Protein AF-A0A3S1HSN8-F1 (afdb_mo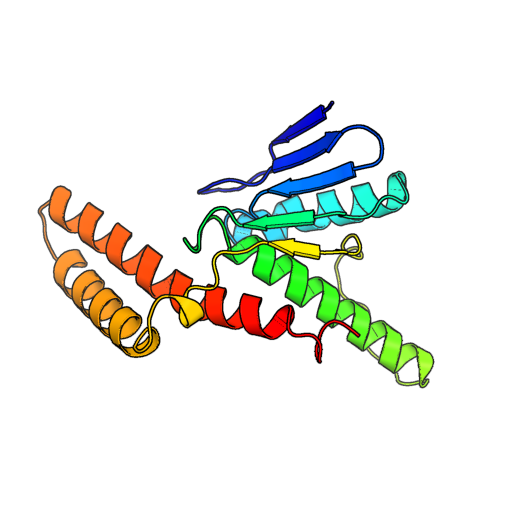nomer_lite)

Radius of gyration: 17.8 Å; chains: 1; bounding box: 43×32×60 Å

pLDDT: mean 89.64, std 10.06, range [43.25, 98.44]

Secondary structure (DSSP, 8-state):
-EEEEPP-SSS--EEEEETTEEEEE----HHHIIIIIHHHHHHHHHHH---BSEEE-----HHHHHHHHHHHHHHHHHHHHHHHHHTT---PPPSSPPPPPB--EE---HHHH-TTHHHHHHHHHHHHHHHTT-S-HHHHHHHHHHHHHHHHHHHHHHHHHHTSHHHH-

Sequence (169 aa):
MKITLLPSDKGDCLLIEAGAVTILADGGMPGSYASEVRGYLGKWAEDTGKQLDLVYVSHVDQDHIAGVLQLLEDTVQWRVFDHKHANGQSSGKPPFRRPPKVKRIWHNAFKLMVDESEAIGTVLAARANTLSSSANPSLLRLADAFRSIANSIPEAIKVSRRIAADQLN

Foldseek 3Di:
DDKDWADQVDDGWIWDDDPLAIETFFFHALVSLVPTVQQVQLVVCVVPVHAHAEYEQPALFNRGQVRVLVLLVLQVLQVVVVVCVVVVHDDDDPPGGRGGHYNYYHYDLVVVVDVPLLVLLVVLQVLLVVLCPDPDVVSPVSSVVSPRSSVRSVSSVSVVVCPPPVNND

Structure (mmCIF, N/CA/C/O backbone):
data_AF-A0A3S1HSN8-F1
#
_entry.id   AF-A0A3S1HSN8-F1
#
loop_
_atom_site.group_PDB
_atom_site.id
_atom_site.type_symbol
_atom_site.label_atom_id
_atom_site.label_alt_id
_atom_site.label_comp_id
_atom_site.label_asym_id
_atom_site.label_entity_id
_atom_site.label_seq_id
_atom_site.pdbx_PDB_ins_code
_atom_site.Cartn_x
_atom_site.Cartn_y
_atom_site.Cartn_z
_atom_site.occupancy
_atom_site.B_iso_or_equiv
_atom_site.auth_seq_id
_atom_site.auth_comp_id
_atom_site.auth_asym_id
_atom_site.auth_atom_id
_atom_site.pdbx_PDB_model_num
ATOM 1 N N . MET A 1 1 ? -22.124 -1.297 -2.486 1.00 93.25 1 MET A N 1
ATOM 2 C CA . MET A 1 1 ? -20.682 -1.416 -2.784 1.00 93.25 1 MET A CA 1
ATOM 3 C C . MET A 1 1 ? -20.172 -0.033 -3.141 1.00 93.25 1 MET A C 1
ATOM 5 O O . MET A 1 1 ? -20.877 0.669 -3.854 1.00 93.25 1 MET A O 1
ATOM 9 N N . LYS A 1 2 ? -19.012 0.367 -2.622 1.00 97.19 2 LYS A N 1
ATOM 10 C CA . LYS A 1 2 ? -18.367 1.655 -2.899 1.00 97.19 2 LYS A CA 1
ATOM 11 C C . LYS A 1 2 ? -16.913 1.400 -3.289 1.00 97.19 2 LYS A C 1
ATOM 13 O O . LYS A 1 2 ? -16.250 0.599 -2.641 1.00 97.19 2 LYS A O 1
ATOM 18 N N . ILE A 1 3 ? -16.440 2.076 -4.330 1.00 98.00 3 ILE A N 1
ATOM 19 C CA . ILE A 1 3 ? -15.037 2.062 -4.752 1.00 98.00 3 ILE A CA 1
ATOM 20 C C . ILE A 1 3 ? -14.536 3.498 -4.666 1.00 98.00 3 ILE A C 1
ATOM 22 O O . ILE A 1 3 ? -15.162 4.403 -5.216 1.00 98.00 3 ILE A O 1
ATOM 26 N N . THR A 1 4 ? -13.435 3.704 -3.955 1.00 98.25 4 THR A N 1
ATOM 27 C CA . THR A 1 4 ? -12.753 4.993 -3.860 1.00 98.25 4 THR A CA 1
ATOM 28 C C . THR A 1 4 ? -11.417 4.874 -4.574 1.00 98.25 4 THR A C 1
ATOM 30 O O . THR A 1 4 ? -10.590 4.050 -4.186 1.00 98.25 4 THR A O 1
ATOM 33 N N . LEU A 1 5 ? -11.218 5.686 -5.611 1.00 98.25 5 LEU A N 1
ATOM 34 C CA . LEU A 1 5 ? -9.939 5.800 -6.304 1.00 98.25 5 LEU A CA 1
ATOM 35 C C . LEU A 1 5 ? -9.040 6.720 -5.478 1.00 98.25 5 LEU A C 1
ATOM 37 O O . LEU A 1 5 ? -9.414 7.863 -5.207 1.00 98.25 5 LEU A O 1
ATOM 41 N N . LEU A 1 6 ? -7.892 6.211 -5.047 1.00 98.25 6 LEU A N 1
ATOM 42 C CA . LEU A 1 6 ? -6.917 6.953 -4.258 1.00 98.25 6 LEU A CA 1
ATOM 43 C C . LEU A 1 6 ? -5.759 7.408 -5.160 1.00 98.25 6 LEU A C 1
ATOM 45 O O . LEU A 1 6 ? -5.462 6.734 -6.147 1.00 98.25 6 LEU A O 1
ATOM 49 N N . PRO A 1 7 ? -5.093 8.536 -4.856 1.00 97.44 7 PRO A N 1
ATOM 50 C CA . PRO A 1 7 ? -3.974 9.012 -5.666 1.00 97.44 7 PRO A CA 1
ATOM 51 C C . PRO A 1 7 ? -2.829 7.989 -5.736 1.00 97.44 7 PRO A C 1
ATOM 53 O O . PRO A 1 7 ? -2.217 7.662 -4.718 1.00 97.44 7 PRO A O 1
ATOM 56 N N . SER A 1 8 ? -2.512 7.517 -6.943 1.00 96.00 8 SER A N 1
ATOM 57 C CA . SER A 1 8 ? -1.450 6.530 -7.185 1.00 96.00 8 SER A CA 1
ATOM 58 C C . SER A 1 8 ? -0.195 7.112 -7.849 1.00 96.00 8 SER A C 1
ATOM 60 O O . SER A 1 8 ? 0.867 6.506 -7.738 1.00 96.00 8 SER A O 1
ATOM 62 N N . ASP A 1 9 ? -0.288 8.299 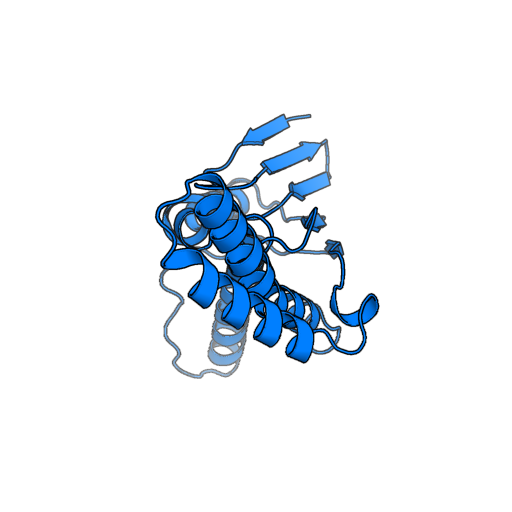-8.470 1.00 95.81 9 ASP A N 1
ATOM 63 C CA . ASP A 1 9 ? 0.703 8.878 -9.408 1.00 95.81 9 ASP A CA 1
ATOM 64 C C . ASP A 1 9 ? 0.904 8.001 -10.662 1.00 95.81 9 ASP A C 1
ATOM 66 O O . ASP A 1 9 ? 0.531 8.397 -11.767 1.00 95.81 9 ASP A O 1
ATOM 70 N N . LYS A 1 10 ? 1.386 6.771 -10.476 1.00 92.81 10 LYS A N 1
ATOM 71 C CA . LYS A 1 10 ? 1.410 5.692 -11.472 1.00 92.81 10 LYS A CA 1
ATOM 72 C C . LYS A 1 10 ? 0.755 4.440 -10.890 1.00 92.81 10 LYS A C 1
ATOM 74 O O . LYS A 1 10 ? 0.636 4.329 -9.671 1.00 92.81 10 LYS A O 1
ATOM 79 N N . GLY A 1 11 ? 0.362 3.510 -11.756 1.00 93.25 11 GLY A N 1
ATOM 80 C CA . GLY A 1 11 ? -0.343 2.295 -11.356 1.00 93.25 11 GLY A CA 1
ATOM 81 C C . GLY A 1 11 ? -1.670 2.594 -10.659 1.00 93.25 11 GLY A C 1
ATOM 82 O O . GLY A 1 11 ? -2.291 3.638 -10.893 1.00 93.25 11 GLY A O 1
ATOM 83 N N . ASP A 1 12 ? -2.088 1.697 -9.769 1.00 96.44 12 ASP A N 1
ATOM 84 C CA . ASP A 1 12 ? -3.417 1.722 -9.158 1.00 96.44 12 ASP A CA 1
ATOM 85 C C . ASP A 1 12 ? -3.369 1.797 -7.625 1.00 96.44 12 ASP A C 1
ATOM 87 O O . ASP A 1 12 ? -2.451 1.305 -6.967 1.00 96.44 12 ASP A O 1
ATOM 91 N N . CYS A 1 13 ? -4.395 2.417 -7.038 1.00 98.19 13 CYS A N 1
ATOM 92 C CA . CYS A 1 13 ? -4.671 2.345 -5.606 1.00 98.19 13 CYS A CA 1
ATOM 93 C C . CYS A 1 13 ? -6.173 2.535 -5.361 1.00 98.19 13 CYS A C 1
ATOM 95 O O . CYS A 1 13 ? -6.719 3.626 -5.542 1.00 98.19 13 CYS A O 1
ATOM 97 N N . LEU A 1 14 ? -6.864 1.464 -4.972 1.00 98.31 14 LEU A N 1
ATOM 98 C CA . LEU A 1 14 ? -8.322 1.443 -4.848 1.00 98.31 14 LEU A CA 1
ATOM 99 C C . LEU A 1 14 ? -8.743 0.948 -3.467 1.00 98.31 14 LEU A C 1
ATOM 101 O O . LEU A 1 14 ? -8.378 -0.151 -3.054 1.00 98.31 14 LEU A O 1
ATOM 105 N N . LEU A 1 15 ? -9.593 1.712 -2.783 1.00 98.44 15 LEU A N 1
ATOM 106 C CA . LEU A 1 15 ? -10.278 1.250 -1.577 1.00 98.44 15 LEU A CA 1
ATOM 107 C C . LEU A 1 15 ? -11.693 0.789 -1.931 1.00 98.44 15 LEU A C 1
ATOM 109 O O . LEU A 1 15 ? -12.536 1.585 -2.352 1.00 98.44 15 LEU A O 1
ATOM 113 N N . ILE A 1 16 ? -11.964 -0.496 -1.736 1.00 98.31 16 ILE A N 1
ATOM 114 C CA . ILE A 1 16 ? -13.237 -1.143 -2.048 1.00 98.31 16 ILE A CA 1
ATOM 115 C C . ILE A 1 16 ? -13.947 -1.493 -0.742 1.00 98.31 16 ILE A C 1
ATOM 117 O O . ILE A 1 16 ? -13.440 -2.265 0.067 1.00 98.31 16 ILE A O 1
ATOM 121 N N . GLU A 1 17 ? -15.154 -0.966 -0.560 1.00 97.50 17 GLU A N 1
ATOM 122 C CA . GLU A 1 17 ? -16.026 -1.251 0.579 1.00 97.50 17 GLU A CA 1
ATOM 123 C C . GLU A 1 17 ? -17.285 -1.996 0.096 1.00 97.50 17 GLU A C 1
ATOM 125 O O . GLU A 1 17 ? -18.139 -1.451 -0.620 1.00 97.50 17 GLU A O 1
ATOM 130 N N . ALA A 1 18 ? -17.429 -3.258 0.500 1.00 94.56 18 ALA A N 1
ATOM 131 C CA . ALA A 1 18 ? -18.543 -4.128 0.130 1.00 94.56 18 ALA A CA 1
ATOM 132 C C . ALA A 1 18 ? -19.143 -4.799 1.377 1.00 94.56 18 ALA A C 1
ATOM 134 O O . ALA A 1 18 ? -18.721 -5.870 1.810 1.00 94.56 18 ALA A O 1
ATOM 135 N N . GLY A 1 19 ? -20.154 -4.154 1.969 1.00 90.69 19 GLY A N 1
ATOM 136 C CA . GLY A 1 19 ? -20.770 -4.628 3.209 1.00 90.69 19 GLY A CA 1
ATOM 137 C C . GLY A 1 19 ? -19.775 -4.572 4.370 1.00 90.69 19 GLY A C 1
ATOM 138 O O . GLY A 1 19 ? -19.253 -3.502 4.679 1.00 90.69 19 GLY A O 1
ATOM 139 N N . ALA A 1 20 ? -19.516 -5.723 4.991 1.00 89.88 20 ALA A N 1
ATOM 140 C CA . ALA A 1 20 ? -18.544 -5.859 6.076 1.00 89.88 20 ALA A CA 1
ATOM 141 C C . ALA A 1 20 ? -17.094 -6.038 5.590 1.00 89.88 20 ALA A C 1
ATOM 143 O O . ALA A 1 20 ? -16.195 -6.064 6.422 1.00 89.88 20 ALA A O 1
ATOM 144 N N . VAL A 1 21 ? -16.872 -6.179 4.278 1.00 95.75 21 VAL A N 1
ATOM 145 C CA . VAL A 1 21 ? -15.550 -6.435 3.697 1.00 95.75 21 VAL A CA 1
ATOM 146 C C . VAL A 1 21 ? -14.949 -5.139 3.170 1.00 95.75 21 VAL A C 1
ATOM 148 O O . VAL A 1 21 ? -15.576 -4.444 2.363 1.00 95.75 21 VAL A O 1
ATOM 151 N N . THR A 1 22 ? -13.717 -4.850 3.583 1.00 97.81 22 THR A N 1
ATOM 152 C CA . THR A 1 22 ? -12.906 -3.763 3.028 1.00 97.81 22 THR A CA 1
ATOM 153 C C . THR A 1 22 ? -11.619 -4.290 2.409 1.00 97.81 22 THR A C 1
ATOM 155 O O . THR A 1 22 ? -10.857 -5.010 3.058 1.00 97.81 22 THR A O 1
ATOM 158 N N . ILE A 1 23 ? -11.364 -3.904 1.159 1.00 98.12 23 ILE A N 1
ATOM 159 C CA . ILE A 1 23 ? -10.190 -4.314 0.388 1.00 98.12 23 ILE A CA 1
ATOM 160 C C . ILE A 1 23 ? -9.420 -3.073 -0.051 1.00 98.12 23 ILE A C 1
ATOM 162 O O . ILE A 1 23 ? -10.013 -2.156 -0.613 1.00 98.12 23 ILE A O 1
ATOM 166 N N . LEU A 1 24 ? -8.108 -3.064 0.166 1.00 98.38 24 LEU A N 1
ATOM 167 C CA . LEU A 1 24 ? -7.198 -2.158 -0.530 1.00 98.38 24 LEU A CA 1
ATOM 168 C C . LEU A 1 24 ? -6.567 -2.935 -1.689 1.00 98.38 24 LEU A C 1
ATOM 170 O O . LEU A 1 24 ? -5.880 -3.926 -1.448 1.00 98.38 24 LEU A O 1
ATOM 174 N N . ALA A 1 25 ? -6.841 -2.530 -2.924 1.00 97.81 25 ALA A N 1
ATOM 175 C CA . ALA A 1 25 ? -6.221 -3.097 -4.114 1.00 97.81 25 ALA A CA 1
ATOM 176 C C . ALA A 1 25 ? -5.117 -2.153 -4.599 1.00 97.81 25 ALA A C 1
ATOM 178 O O . ALA A 1 25 ? -5.405 -1.015 -4.972 1.00 97.81 25 ALA A O 1
ATOM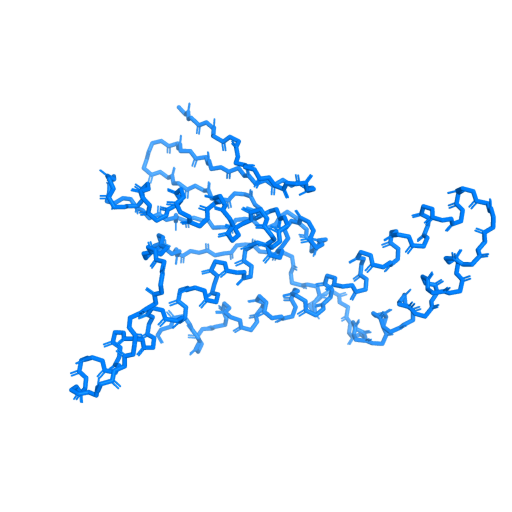 179 N N . ASP A 1 26 ? -3.881 -2.650 -4.563 1.00 97.06 26 ASP A N 1
ATOM 180 C CA . ASP A 1 26 ? -2.636 -1.936 -4.842 1.00 97.06 26 ASP A CA 1
ATOM 181 C C . ASP A 1 26 ? -2.404 -0.691 -3.962 1.00 97.06 26 ASP A C 1
ATOM 183 O O . ASP A 1 26 ? -3.231 -0.294 -3.134 1.00 97.06 26 ASP A O 1
ATOM 187 N N . GLY A 1 27 ? -1.205 -0.120 -4.056 1.00 96.12 27 GLY A N 1
ATOM 188 C CA . GLY A 1 27 ? -0.753 0.980 -3.203 1.00 96.12 27 GLY A CA 1
ATOM 189 C C . GLY A 1 27 ? -0.283 2.221 -3.950 1.00 96.12 27 GLY A C 1
ATOM 190 O O . GLY A 1 27 ? 0.021 3.215 -3.292 1.00 96.12 27 GLY A O 1
ATOM 191 N N . GLY A 1 28 ? -0.211 2.183 -5.281 1.00 95.81 28 GLY A N 1
ATOM 192 C CA . GLY A 1 28 ? 0.408 3.247 -6.060 1.00 95.81 28 GLY A CA 1
ATOM 193 C C . GLY A 1 28 ? 1.906 3.406 -5.783 1.00 95.81 28 GLY A C 1
ATOM 194 O O . GLY A 1 28 ? 2.559 2.588 -5.118 1.00 95.81 28 GLY A O 1
ATOM 195 N N . MET A 1 29 ? 2.442 4.535 -6.241 1.00 95.75 29 MET A N 1
ATOM 196 C CA . MET A 1 29 ? 3.813 4.953 -5.964 1.00 95.75 29 MET A CA 1
ATOM 197 C C . MET A 1 29 ? 4.032 5.281 -4.471 1.00 95.75 29 MET A C 1
ATOM 199 O O . MET A 1 29 ? 3.145 5.817 -3.801 1.00 95.75 29 MET A O 1
ATOM 203 N N . PRO A 1 30 ? 5.253 5.094 -3.925 1.00 95.31 30 PRO A N 1
ATOM 204 C CA . PRO A 1 30 ? 5.552 5.418 -2.523 1.00 95.31 30 PRO A CA 1
ATOM 205 C C . PRO A 1 30 ? 5.300 6.884 -2.161 1.00 95.31 30 PRO A C 1
ATOM 207 O O . PRO A 1 30 ? 4.917 7.189 -1.032 1.00 95.31 30 PRO A O 1
ATOM 210 N N . GLY A 1 31 ? 5.534 7.790 -3.118 1.00 96.56 31 GLY A N 1
ATOM 211 C CA . GLY A 1 31 ? 5.351 9.228 -2.942 1.00 96.56 31 GLY A CA 1
ATOM 212 C C . GLY A 1 31 ? 3.887 9.599 -2.731 1.00 96.56 31 GLY A C 1
ATOM 213 O O . GLY A 1 31 ? 3.572 10.230 -1.723 1.00 96.56 31 GLY A O 1
ATOM 214 N N . SER A 1 32 ? 2.998 9.148 -3.624 1.00 96.75 32 SER A N 1
ATOM 215 C CA . SER A 1 32 ? 1.557 9.402 -3.507 1.00 96.75 32 SER A CA 1
ATOM 216 C C . SER A 1 32 ? 0.974 8.739 -2.261 1.00 96.75 32 SER A C 1
ATOM 218 O O . SER A 1 32 ? 0.129 9.329 -1.579 1.00 96.75 32 SER A O 1
ATOM 220 N N . TYR A 1 33 ? 1.488 7.555 -1.898 1.00 97.94 33 TYR A N 1
ATOM 221 C CA . TYR A 1 33 ? 1.109 6.918 -0.650 1.00 97.94 33 TYR A CA 1
ATOM 222 C C . TYR A 1 33 ? 1.452 7.804 0.555 1.00 97.94 33 TYR A C 1
ATOM 224 O O . TYR A 1 33 ? 0.596 8.084 1.395 1.00 97.94 33 TYR A O 1
ATOM 232 N N . ALA A 1 34 ? 2.701 8.267 0.638 1.00 97.12 34 ALA A N 1
ATOM 233 C CA . ALA A 1 34 ? 3.193 9.015 1.785 1.00 97.12 34 ALA A CA 1
ATOM 234 C C . ALA A 1 34 ? 2.521 10.387 1.954 1.00 97.12 34 ALA A C 1
ATOM 236 O O . ALA A 1 34 ? 2.308 10.796 3.099 1.00 97.12 34 ALA A O 1
ATOM 237 N N . SER A 1 35 ? 2.213 11.083 0.853 1.00 97.00 35 SER A N 1
ATOM 238 C CA . SER A 1 35 ? 1.628 12.428 0.881 1.00 97.00 35 SER A CA 1
ATOM 239 C C . SER A 1 35 ? 0.111 12.425 1.073 1.00 97.00 35 SER A C 1
ATOM 241 O O . SER A 1 35 ? -0.394 13.221 1.858 1.00 97.00 35 SER A O 1
ATOM 243 N N . GLU A 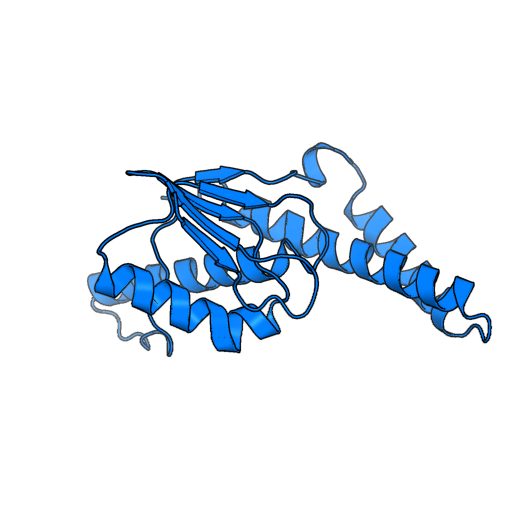1 36 ? -0.609 11.512 0.412 1.00 96.69 36 GLU A N 1
ATOM 244 C CA . GLU A 1 36 ? -2.077 11.555 0.338 1.00 96.69 36 GLU A CA 1
ATOM 245 C C . GLU A 1 36 ? -2.733 10.321 0.979 1.00 96.69 36 GLU A C 1
ATOM 247 O O . GLU A 1 36 ? -3.574 10.436 1.878 1.00 96.69 36 GLU A O 1
ATOM 252 N N . VAL A 1 37 ? -2.340 9.115 0.549 1.00 98.06 37 VAL A N 1
ATOM 253 C CA . VAL A 1 37 ? -3.050 7.871 0.905 1.00 98.06 37 VAL A CA 1
ATOM 254 C C . VAL A 1 37 ? -2.902 7.528 2.383 1.00 98.06 37 VAL A C 1
ATOM 256 O O . VAL A 1 37 ? -3.879 7.148 3.026 1.00 98.06 37 VAL A O 1
ATOM 259 N N . ARG A 1 38 ? -1.708 7.699 2.957 1.00 97.88 38 ARG A N 1
ATOM 260 C CA . ARG A 1 38 ? -1.417 7.426 4.372 1.00 97.88 38 ARG A CA 1
ATOM 261 C C . ARG A 1 38 ? -2.353 8.205 5.293 1.00 97.88 38 ARG A C 1
ATOM 263 O O . ARG A 1 38 ? -2.953 7.642 6.210 1.00 97.88 38 ARG A O 1
ATOM 270 N N . GLY A 1 39 ? -2.480 9.508 5.043 1.00 97.44 39 GLY A N 1
ATOM 271 C CA . GLY A 1 39 ? -3.353 10.388 5.816 1.00 97.44 39 GLY A CA 1
ATOM 272 C C . GLY A 1 39 ? -4.823 10.010 5.651 1.00 97.44 39 GLY A C 1
ATOM 273 O O . GLY A 1 39 ? -5.549 9.929 6.645 1.00 97.44 39 GLY A O 1
ATOM 274 N N . TYR A 1 40 ? -5.232 9.720 4.412 1.00 98.19 40 TYR A N 1
ATOM 275 C CA . TYR A 1 40 ? -6.585 9.277 4.092 1.00 98.19 40 TYR A CA 1
ATOM 276 C C . TYR A 1 40 ? -6.954 7.975 4.812 1.00 98.19 40 TYR A C 1
ATOM 278 O O . TYR A 1 40 ? -7.959 7.942 5.516 1.00 98.19 40 TYR A O 1
ATOM 286 N N . LEU A 1 41 ? -6.138 6.921 4.686 1.00 98.25 41 LEU A N 1
ATOM 287 C CA . LEU A 1 41 ? -6.403 5.609 5.283 1.00 98.25 41 LEU A CA 1
ATOM 288 C C . LEU A 1 41 ? -6.422 5.672 6.809 1.00 98.25 41 LEU A C 1
ATOM 290 O O . LEU A 1 41 ? -7.294 5.063 7.425 1.00 98.25 41 LEU A O 1
ATOM 294 N N . GLY A 1 42 ? -5.497 6.418 7.421 1.00 97.75 42 GLY A N 1
ATOM 295 C CA . GLY A 1 42 ? -5.483 6.591 8.872 1.00 97.75 42 GLY A CA 1
ATOM 296 C C . GLY A 1 42 ? -6.735 7.306 9.379 1.00 97.75 42 GLY A C 1
ATOM 297 O O . GLY A 1 42 ? -7.389 6.827 10.301 1.00 97.75 42 GLY A O 1
ATOM 298 N N . LYS A 1 43 ? -7.133 8.406 8.725 1.00 97.94 43 LYS A N 1
ATOM 299 C CA . LYS A 1 43 ? -8.381 9.108 9.057 1.00 97.94 43 LYS A CA 1
ATOM 300 C C . LYS A 1 43 ? -9.607 8.219 8.833 1.00 97.94 43 LYS A C 1
ATOM 302 O O . LYS A 1 43 ? -10.477 8.151 9.689 1.00 97.94 43 LYS A O 1
ATOM 307 N N . TRP A 1 44 ? -9.668 7.518 7.705 1.00 97.50 44 TRP A N 1
ATOM 308 C CA . TRP A 1 44 ? -10.757 6.597 7.388 1.00 97.50 44 TRP A CA 1
ATOM 309 C C . TRP A 1 44 ? -10.905 5.501 8.454 1.00 97.50 44 TRP A C 1
ATOM 311 O O . TRP A 1 44 ? -12.023 5.207 8.879 1.00 97.50 44 TRP A O 1
ATOM 321 N N . ALA A 1 45 ? -9.795 4.930 8.926 1.00 96.62 45 ALA A N 1
ATOM 322 C CA . ALA A 1 45 ? -9.797 3.924 9.985 1.00 96.62 45 ALA A CA 1
ATOM 323 C C . ALA A 1 45 ? -10.303 4.494 11.320 1.00 96.62 45 ALA A C 1
ATOM 325 O O . ALA A 1 45 ? -11.100 3.850 11.999 1.00 96.62 45 ALA A O 1
ATOM 326 N N . GLU A 1 46 ? -9.869 5.705 11.677 1.00 96.50 46 GLU A N 1
ATOM 327 C CA . GLU A 1 46 ? -10.301 6.410 12.890 1.00 96.50 46 GLU A CA 1
ATOM 328 C C . GLU A 1 46 ? -11.797 6.762 12.850 1.00 96.50 46 GLU A C 1
ATOM 330 O O . GLU A 1 46 ? -12.518 6.465 13.800 1.00 96.50 46 GLU A O 1
ATOM 335 N N . ASP A 1 47 ? -12.276 7.332 11.741 1.00 96.75 47 ASP A N 1
ATOM 336 C CA . ASP A 1 47 ? -13.659 7.803 11.591 1.00 96.75 47 ASP A CA 1
ATOM 337 C C . ASP A 1 47 ? -14.668 6.641 11.540 1.00 96.75 47 ASP A C 1
ATOM 339 O O . ASP A 1 47 ? -15.811 6.777 11.976 1.00 96.75 47 ASP A O 1
ATOM 343 N N . THR A 1 48 ? -14.269 5.492 10.984 1.00 94.62 48 THR A N 1
ATOM 344 C CA . THR A 1 48 ? -15.177 4.354 10.757 1.00 94.62 48 THR A CA 1
ATOM 345 C C . THR A 1 48 ? -14.999 3.205 11.747 1.00 94.62 48 THR A C 1
ATOM 347 O O . THR A 1 48 ? -15.868 2.336 11.826 1.00 94.62 48 THR A O 1
ATOM 350 N N . GLY A 1 49 ? -13.863 3.138 12.449 1.00 94.69 49 GLY A N 1
ATOM 351 C CA . GLY A 1 49 ? -13.460 1.976 13.247 1.00 94.69 49 GLY A CA 1
ATOM 352 C C . GLY A 1 49 ? -13.184 0.709 12.422 1.00 94.69 49 GLY A C 1
ATOM 353 O O . GLY A 1 49 ? -12.999 -0.370 12.993 1.00 94.69 49 GLY A O 1
ATOM 354 N N . LYS A 1 50 ? -13.181 0.804 11.085 1.00 94.94 50 LYS A N 1
ATOM 355 C CA . LYS A 1 50 ? -12.959 -0.332 10.187 1.00 94.94 50 LYS A CA 1
ATOM 356 C C . LYS A 1 50 ? -11.476 -0.674 10.055 1.00 94.94 50 LYS A C 1
ATOM 358 O O . LYS A 1 50 ? -10.574 0.068 10.438 1.00 94.94 50 LYS A O 1
ATOM 363 N N . GLN A 1 51 ? -11.240 -1.850 9.493 1.00 96.19 51 GLN A N 1
ATOM 364 C CA . GLN A 1 51 ? -9.926 -2.414 9.206 1.00 96.19 51 GLN A CA 1
ATOM 365 C C . GLN A 1 51 ? -9.895 -2.868 7.745 1.00 96.19 51 GLN A C 1
ATOM 367 O O . GLN A 1 51 ? -10.945 -3.000 7.118 1.00 96.19 51 GLN A O 1
ATOM 372 N N . LEU A 1 52 ? -8.704 -3.134 7.213 1.00 97.81 52 LEU A N 1
ATOM 373 C CA . LEU A 1 52 ? -8.555 -3.755 5.901 1.00 97.81 52 LEU A CA 1
ATOM 374 C C . LEU A 1 52 ? -8.640 -5.275 6.065 1.00 97.81 52 LEU A C 1
ATOM 376 O O . LEU A 1 52 ? -7.755 -5.903 6.654 1.00 97.81 52 LEU A O 1
ATOM 380 N N . ASP A 1 53 ? -9.709 -5.879 5.548 1.00 97.50 53 ASP A N 1
ATOM 381 C CA . ASP A 1 53 ? -9.872 -7.334 5.547 1.00 97.50 53 ASP A CA 1
ATOM 382 C C . ASP A 1 53 ? -8.904 -8.008 4.576 1.00 97.50 53 ASP A C 1
ATOM 384 O O . ASP A 1 53 ? -8.446 -9.124 4.833 1.00 97.50 53 ASP A O 1
ATOM 388 N N . LEU A 1 54 ? -8.572 -7.319 3.484 1.00 96.50 54 LEU A N 1
ATOM 389 C CA . LEU A 1 54 ? -7.609 -7.769 2.492 1.00 96.50 54 LEU A CA 1
ATOM 390 C C . LEU A 1 54 ? -6.826 -6.585 1.918 1.00 96.50 54 LEU A C 1
ATOM 392 O O . LEU A 1 54 ? -7.410 -5.589 1.502 1.00 96.50 54 LEU A O 1
ATOM 396 N N . VAL A 1 55 ? -5.509 -6.730 1.835 1.00 97.25 55 VAL A N 1
ATOM 397 C CA . VAL A 1 55 ? -4.687 -5.977 0.885 1.00 97.25 55 VAL A CA 1
ATOM 398 C C . VAL A 1 55 ? -4.370 -6.907 -0.279 1.00 97.25 55 VAL A C 1
ATOM 400 O O . VAL A 1 55 ? -3.827 -7.992 -0.075 1.00 97.25 55 VAL A O 1
ATOM 403 N N . TYR A 1 56 ? -4.755 -6.520 -1.486 1.00 95.19 56 TYR A N 1
ATOM 404 C CA . TYR A 1 56 ? -4.517 -7.275 -2.709 1.00 95.19 56 TYR A CA 1
ATOM 405 C C . TYR A 1 56 ? -3.501 -6.525 -3.560 1.00 95.19 56 TYR A C 1
ATOM 407 O O . TYR A 1 56 ? -3.729 -5.370 -3.894 1.00 95.19 56 TYR A O 1
ATOM 415 N N . VAL A 1 57 ? -2.396 -7.181 -3.898 1.00 94.12 57 VAL A N 1
ATOM 416 C CA . VAL A 1 57 ? -1.381 -6.658 -4.811 1.00 94.12 57 VAL A CA 1
ATOM 417 C C . VAL A 1 57 ? -1.503 -7.411 -6.128 1.00 94.12 57 VAL A C 1
ATOM 419 O O . VAL A 1 57 ? -1.237 -8.617 -6.178 1.00 94.12 57 VAL A O 1
ATOM 422 N N . SER A 1 58 ? -1.923 -6.708 -7.175 1.00 91.94 58 SER A N 1
ATOM 423 C CA . SER A 1 58 ? -2.229 -7.278 -8.487 1.00 91.94 58 SER A CA 1
ATOM 424 C C . SER A 1 58 ? -0.990 -7.862 -9.162 1.00 91.94 58 SER A C 1
ATOM 426 O O . SER A 1 58 ? -1.048 -8.948 -9.737 1.00 91.94 58 SER A O 1
ATOM 428 N N . HIS A 1 59 ? 0.146 -7.175 -9.048 1.00 86.69 59 HIS A N 1
ATOM 429 C CA . HIS A 1 59 ? 1.455 -7.592 -9.535 1.00 86.69 59 HIS A CA 1
ATOM 430 C C . HIS A 1 59 ? 2.563 -6.798 -8.839 1.00 86.69 59 HIS A C 1
ATOM 432 O O . HIS A 1 59 ? 2.304 -5.925 -8.015 1.00 86.69 59 HIS A O 1
ATOM 438 N N . VAL A 1 60 ? 3.815 -7.174 -9.095 1.00 86.00 60 VAL A N 1
ATOM 439 C CA . VAL A 1 60 ? 4.945 -6.645 -8.327 1.00 86.00 60 VAL A CA 1
ATOM 440 C C . VAL A 1 60 ? 5.434 -5.292 -8.803 1.00 86.00 60 VAL A C 1
ATOM 442 O O . VAL A 1 60 ? 6.250 -4.723 -8.099 1.00 86.00 60 VAL A O 1
ATOM 445 N N . ASP A 1 61 ? 4.976 -4.774 -9.940 1.00 87.12 61 ASP A N 1
ATOM 446 C CA . ASP A 1 61 ? 5.479 -3.511 -10.482 1.00 87.12 61 ASP A CA 1
ATOM 447 C C . ASP A 1 61 ? 5.436 -2.397 -9.427 1.00 87.12 61 ASP A C 1
ATOM 449 O O . ASP A 1 61 ? 4.555 -2.346 -8.559 1.00 87.12 61 ASP A O 1
ATOM 453 N N . GLN A 1 62 ? 6.474 -1.558 -9.445 1.00 88.25 62 GLN A N 1
ATOM 454 C CA . GLN A 1 62 ? 6.762 -0.615 -8.363 1.00 88.25 62 GLN A CA 1
ATOM 455 C C . GLN A 1 62 ? 5.578 0.322 -8.091 1.00 88.25 62 GLN A C 1
ATOM 457 O O . GLN A 1 62 ? 5.291 0.667 -6.947 1.00 88.25 62 GLN A O 1
ATOM 462 N N . ASP A 1 63 ? 4.856 0.697 -9.135 1.00 89.69 63 ASP A N 1
ATOM 463 C CA . ASP A 1 63 ? 3.681 1.554 -9.084 1.00 89.69 63 ASP A CA 1
ATOM 464 C C . ASP A 1 63 ? 2.408 0.860 -8.570 1.00 89.69 63 ASP A C 1
ATOM 466 O O . ASP A 1 63 ? 1.370 1.498 -8.446 1.00 89.69 63 ASP A O 1
ATOM 470 N N . HIS A 1 64 ? 2.488 -0.412 -8.180 1.00 92.69 64 HIS A N 1
ATOM 471 C CA . HIS A 1 64 ? 1.413 -1.146 -7.511 1.00 92.69 64 HIS A CA 1
ATOM 472 C C . HIS A 1 64 ? 1.823 -1.607 -6.105 1.00 92.69 64 HIS A C 1
ATOM 474 O O . HIS A 1 64 ? 1.093 -1.388 -5.133 1.00 92.69 64 HIS A O 1
ATOM 480 N N . ILE A 1 65 ? 3.001 -2.224 -5.956 1.00 92.44 65 ILE A N 1
ATOM 481 C CA . ILE A 1 65 ? 3.414 -2.852 -4.689 1.00 92.44 65 ILE A CA 1
ATOM 482 C C . ILE A 1 65 ? 4.027 -1.873 -3.684 1.00 92.44 65 ILE A C 1
ATOM 484 O O . ILE A 1 65 ? 3.974 -2.102 -2.471 1.00 92.44 65 ILE A O 1
ATOM 488 N N . ALA A 1 66 ? 4.652 -0.794 -4.154 1.00 92.88 66 ALA A N 1
ATOM 489 C CA . ALA A 1 66 ? 5.562 -0.036 -3.308 1.00 92.88 66 ALA A CA 1
ATOM 490 C C . ALA A 1 66 ? 4.821 0.815 -2.265 1.00 92.88 66 ALA A C 1
ATOM 492 O O . ALA A 1 66 ? 5.282 0.920 -1.126 1.00 92.88 66 ALA A O 1
ATOM 493 N N . GLY A 1 67 ? 3.634 1.342 -2.584 1.00 96.00 67 GLY A N 1
ATOM 494 C CA . GLY A 1 67 ? 2.754 1.957 -1.586 1.00 96.00 67 GLY A CA 1
ATOM 495 C C . GLY A 1 67 ? 2.241 0.963 -0.535 1.00 96.00 67 GLY A C 1
ATOM 496 O O . GLY A 1 67 ? 2.157 1.300 0.647 1.00 96.00 67 GLY A O 1
ATOM 497 N N . VAL A 1 68 ? 2.002 -0.301 -0.909 1.00 95.94 68 VAL A N 1
ATOM 498 C CA . VAL A 1 68 ? 1.668 -1.358 0.065 1.00 95.94 68 VAL A CA 1
ATOM 499 C C . VAL A 1 68 ? 2.848 -1.631 0.992 1.00 95.94 68 VAL A C 1
ATOM 501 O O . VAL A 1 68 ? 2.661 -1.761 2.200 1.00 95.94 68 VAL A O 1
ATOM 504 N N . LEU A 1 69 ? 4.077 -1.657 0.472 1.00 94.62 69 LEU A N 1
ATOM 505 C CA . LEU A 1 69 ? 5.262 -1.770 1.320 1.00 94.62 69 LEU A CA 1
ATOM 506 C C . LEU A 1 69 ? 5.336 -0.618 2.339 1.00 94.62 69 LEU A C 1
ATOM 508 O O . LEU A 1 69 ? 5.605 -0.874 3.511 1.00 94.62 69 LEU A O 1
ATOM 512 N N . GLN A 1 70 ? 5.040 0.621 1.934 1.00 96.81 70 GLN A N 1
ATOM 513 C CA . GLN A 1 70 ? 4.997 1.762 2.859 1.00 96.81 70 GLN A CA 1
ATOM 514 C C . GLN A 1 70 ? 3.927 1.595 3.949 1.00 96.81 70 GLN A C 1
ATOM 516 O O . GLN A 1 70 ? 4.214 1.844 5.119 1.00 96.81 70 GLN A O 1
ATOM 521 N N . LEU A 1 71 ? 2.733 1.098 3.607 1.00 96.94 71 LEU A N 1
ATOM 522 C CA . LEU A 1 71 ? 1.687 0.759 4.583 1.00 96.94 71 LEU A CA 1
ATOM 523 C C . LEU A 1 71 ? 2.168 -0.239 5.646 1.00 96.94 71 LEU A C 1
ATOM 525 O O . LEU A 1 71 ? 1.867 -0.091 6.837 1.00 96.94 71 LEU A O 1
ATOM 529 N N . LEU A 1 72 ? 2.936 -1.249 5.238 1.00 95.12 72 LEU A N 1
ATOM 530 C CA . LEU A 1 72 ? 3.491 -2.238 6.161 1.00 95.12 72 LEU A CA 1
ATOM 531 C C . LEU A 1 72 ? 4.590 -1.647 7.044 1.00 95.12 72 LEU A C 1
ATOM 533 O O . LEU A 1 72 ? 4.603 -1.908 8.246 1.00 95.12 72 LEU A O 1
ATOM 537 N N . GLU A 1 73 ? 5.472 -0.818 6.488 1.00 94.94 73 GLU A N 1
ATOM 538 C CA . GLU A 1 73 ? 6.497 -0.115 7.267 1.00 94.94 73 GLU A CA 1
ATOM 539 C C . GLU A 1 73 ? 5.873 0.841 8.296 1.00 94.94 73 GLU A C 1
ATOM 541 O O . GLU A 1 73 ? 6.288 0.853 9.457 1.00 94.94 73 GLU A O 1
ATOM 546 N N . ASP A 1 74 ? 4.826 1.581 7.925 1.00 95.81 74 ASP A N 1
ATOM 547 C CA . ASP A 1 74 ? 4.071 2.434 8.851 1.00 95.81 74 ASP A CA 1
ATOM 548 C C . ASP A 1 74 ? 3.457 1.611 9.992 1.00 95.81 74 ASP A C 1
ATOM 550 O O . ASP A 1 74 ? 3.504 2.004 11.161 1.00 95.81 74 ASP A O 1
ATOM 554 N N . THR A 1 75 ? 2.908 0.438 9.664 1.00 94.44 75 THR A N 1
ATOM 555 C CA . THR A 1 75 ? 2.336 -0.492 10.647 1.00 94.44 75 THR A CA 1
ATOM 556 C C . THR A 1 75 ? 3.405 -0.986 11.625 1.00 94.44 75 THR A C 1
ATOM 558 O O . THR A 1 75 ? 3.167 -1.029 12.835 1.00 94.44 75 THR A O 1
ATOM 561 N N . VAL A 1 76 ? 4.604 -1.315 11.134 1.00 93.12 76 VAL A N 1
ATOM 562 C CA . VAL A 1 76 ? 5.744 -1.717 11.973 1.00 93.12 76 VAL A CA 1
ATOM 563 C C . VAL A 1 76 ? 6.186 -0.577 12.891 1.00 93.12 76 VAL A C 1
ATOM 565 O O . VAL A 1 76 ? 6.396 -0.814 14.080 1.00 93.12 76 VAL A O 1
ATOM 568 N N . GLN A 1 77 ? 6.275 0.661 12.394 1.00 94.31 77 GLN A N 1
ATOM 569 C CA . GLN A 1 77 ? 6.645 1.818 13.221 1.00 94.31 77 GLN A CA 1
ATOM 570 C C . GLN A 1 77 ? 5.680 2.015 14.395 1.00 94.31 77 GLN A C 1
ATOM 572 O O . GLN A 1 77 ? 6.114 2.228 15.530 1.00 94.31 77 GLN A O 1
ATOM 577 N N . TRP A 1 78 ? 4.375 1.876 14.149 1.00 95.12 78 TRP A N 1
ATOM 578 C CA . TRP A 1 78 ? 3.366 1.939 15.205 1.00 95.12 78 TRP A CA 1
ATOM 579 C C . TRP A 1 78 ? 3.464 0.783 16.202 1.00 95.12 78 TRP A C 1
ATOM 581 O O . TRP A 1 78 ? 3.352 1.020 17.402 1.00 95.12 78 TRP A O 1
ATOM 591 N N . ARG A 1 79 ? 3.745 -0.442 15.745 1.00 91.81 79 ARG A N 1
ATOM 592 C CA . ARG A 1 79 ? 3.970 -1.591 16.641 1.00 91.81 79 ARG A CA 1
ATOM 593 C C . ARG A 1 79 ? 5.189 -1.401 17.536 1.00 91.81 79 ARG A C 1
ATOM 595 O O . ARG A 1 79 ? 5.126 -1.699 18.725 1.00 91.81 79 ARG A O 1
ATOM 602 N N . VAL A 1 80 ? 6.288 -0.885 16.985 1.00 91.88 80 VAL A N 1
ATOM 603 C CA . VAL A 1 80 ? 7.498 -0.579 17.762 1.00 91.88 80 VAL A CA 1
ATOM 604 C C . VAL A 1 80 ? 7.201 0.484 18.819 1.00 91.88 80 VAL A C 1
ATOM 606 O O . VAL A 1 80 ? 7.613 0.320 19.967 1.00 91.88 80 VAL A O 1
ATOM 609 N N . PHE A 1 81 ? 6.474 1.544 18.453 1.00 94.06 81 PHE A N 1
ATOM 610 C CA . PHE A 1 81 ? 6.035 2.568 19.402 1.00 94.06 81 PHE A CA 1
ATOM 611 C C . PHE A 1 81 ? 5.181 1.965 20.528 1.00 94.06 81 PHE A C 1
ATOM 613 O O . PHE A 1 81 ? 5.498 2.166 21.699 1.00 94.06 81 PHE A O 1
ATOM 620 N N . ASP A 1 82 ? 4.163 1.169 20.188 1.00 92.75 82 ASP A N 1
ATOM 621 C CA . ASP A 1 82 ? 3.275 0.530 21.167 1.00 92.75 82 ASP A CA 1
ATOM 622 C C . ASP A 1 82 ? 4.047 -0.383 22.127 1.00 92.75 82 ASP A C 1
ATOM 624 O O . ASP A 1 82 ? 3.857 -0.313 23.341 1.00 92.75 82 ASP A O 1
ATOM 628 N N . HIS A 1 83 ? 4.966 -1.199 21.603 1.00 91.88 83 HIS A N 1
ATOM 629 C CA . HIS A 1 83 ? 5.790 -2.097 22.410 1.00 91.88 83 HIS A CA 1
ATOM 630 C C . HIS A 1 83 ? 6.704 -1.332 23.374 1.00 91.88 83 HIS A C 1
ATOM 632 O O . HIS A 1 83 ? 6.798 -1.677 24.551 1.00 91.88 83 HIS A O 1
ATOM 638 N N . LYS A 1 84 ? 7.380 -0.279 22.905 1.00 92.25 84 LYS A N 1
ATOM 639 C CA . LYS A 1 84 ? 8.253 0.538 23.760 1.00 92.25 84 LYS A CA 1
ATOM 640 C C . LYS A 1 84 ? 7.457 1.264 24.836 1.00 92.25 84 LYS A C 1
ATOM 642 O O . LYS A 1 84 ? 7.845 1.232 26.001 1.00 92.25 84 LYS A O 1
ATOM 647 N N . HIS A 1 85 ? 6.325 1.851 24.459 1.00 90.50 85 HIS A N 1
ATOM 648 C CA . HIS A 1 85 ? 5.447 2.557 25.383 1.00 90.50 85 HIS A CA 1
ATOM 649 C C . HIS A 1 85 ? 4.873 1.618 26.455 1.00 90.50 85 HIS A C 1
ATOM 651 O O . HIS A 1 85 ? 4.859 1.969 27.633 1.00 90.50 85 HIS A O 1
ATOM 657 N N . ALA A 1 86 ? 4.449 0.406 26.080 1.00 91.31 86 ALA A N 1
ATOM 658 C CA . ALA A 1 86 ? 3.973 -0.606 27.025 1.00 91.31 86 ALA A CA 1
ATOM 659 C C . ALA A 1 86 ? 5.062 -1.056 28.019 1.00 91.31 86 ALA A C 1
ATOM 661 O O . ALA A 1 86 ? 4.753 -1.372 29.163 1.00 91.31 86 ALA A O 1
ATOM 662 N N . ASN A 1 87 ? 6.333 -1.029 27.606 1.00 92.19 87 ASN A N 1
ATOM 663 C CA . ASN A 1 87 ? 7.490 -1.347 28.449 1.00 92.19 87 ASN A CA 1
ATOM 664 C C . ASN A 1 87 ? 8.095 -0.118 29.159 1.00 92.19 87 ASN A C 1
ATOM 666 O O . ASN A 1 87 ? 9.224 -0.180 29.644 1.00 92.19 87 ASN A O 1
ATOM 670 N N . GLY A 1 88 ? 7.383 1.015 29.196 1.00 89.25 88 GLY A N 1
ATOM 671 C CA . GLY A 1 88 ? 7.826 2.229 29.891 1.00 89.25 88 GLY A CA 1
ATOM 672 C C . GLY A 1 88 ? 9.039 2.925 29.261 1.00 89.25 88 GLY A C 1
ATOM 673 O O . GLY A 1 88 ? 9.669 3.764 29.902 1.00 89.25 88 GLY A O 1
ATOM 674 N N . GLN A 1 89 ? 9.391 2.593 28.016 1.00 88.81 89 GLN A N 1
ATOM 675 C CA . GLN A 1 89 ? 10.491 3.227 27.296 1.00 88.81 89 GLN A CA 1
ATOM 676 C C . GLN A 1 89 ? 10.010 4.486 26.570 1.00 88.81 89 GLN A C 1
ATOM 678 O O . GLN A 1 89 ? 9.006 4.468 25.854 1.00 88.81 89 GLN A O 1
ATOM 683 N N . SER A 1 90 ? 10.778 5.573 26.686 1.00 81.00 90 SER A N 1
ATOM 684 C CA . SER A 1 90 ? 10.545 6.774 25.883 1.00 81.00 90 SER A CA 1
ATOM 685 C C . SER A 1 90 ? 10.848 6.480 24.413 1.00 81.00 90 SER A C 1
ATOM 687 O O . SER A 1 90 ? 11.960 6.090 24.051 1.00 81.00 90 SER A O 1
ATOM 689 N N . SER A 1 91 ? 9.845 6.646 23.555 1.00 83.94 91 SER A N 1
ATOM 690 C CA . SER A 1 91 ? 9.999 6.554 22.108 1.00 83.94 91 SER A CA 1
ATOM 691 C C . SER A 1 91 ? 9.154 7.619 21.425 1.00 83.94 91 SER A C 1
ATOM 693 O O . SER A 1 91 ? 8.050 7.933 21.871 1.00 83.94 91 SER A O 1
ATOM 695 N N . GLY A 1 92 ? 9.694 8.210 20.360 1.00 88.81 92 GLY A N 1
ATOM 696 C CA . GLY A 1 92 ? 8.963 9.192 19.569 1.00 88.81 92 GLY A CA 1
ATOM 697 C C . GLY A 1 92 ? 7.751 8.542 18.906 1.00 88.81 92 GLY A C 1
ATOM 698 O O . GLY A 1 92 ? 7.883 7.514 18.242 1.00 88.81 92 GLY A O 1
ATOM 699 N N . LYS A 1 93 ? 6.576 9.150 19.081 1.00 92.50 93 LYS A N 1
ATOM 700 C CA . LYS A 1 93 ? 5.363 8.759 18.357 1.00 92.50 93 LYS A CA 1
ATOM 701 C C . LYS A 1 93 ? 5.576 8.982 16.851 1.00 92.50 93 LYS A C 1
ATOM 703 O O . LYS A 1 93 ? 6.088 10.045 16.491 1.00 92.50 93 LYS A O 1
ATOM 708 N N . PRO A 1 94 ? 5.166 8.045 15.974 1.00 95.12 94 PRO A N 1
ATOM 709 C CA . PRO A 1 94 ? 5.222 8.266 14.534 1.00 95.12 94 PRO A CA 1
ATOM 710 C C . PRO A 1 94 ? 4.503 9.572 14.133 1.00 95.12 94 PRO A C 1
ATOM 712 O O . PRO A 1 94 ? 3.417 9.846 14.652 1.00 95.12 94 PRO A O 1
ATOM 715 N N . PRO A 1 95 ? 5.068 10.386 13.218 1.00 94.75 95 PRO A N 1
ATOM 716 C CA . PRO A 1 95 ? 4.543 11.713 12.869 1.00 94.75 95 PRO A CA 1
ATOM 717 C C . PRO A 1 95 ? 3.323 11.670 11.928 1.00 94.75 95 PRO A C 1
ATOM 719 O O . PRO A 1 95 ? 2.992 12.657 11.279 1.00 94.75 95 PRO A O 1
ATOM 722 N N . PHE A 1 96 ? 2.655 10.526 11.826 1.00 94.94 96 PHE A N 1
ATOM 723 C CA . PHE A 1 96 ? 1.526 10.280 10.936 1.00 94.94 96 PHE A CA 1
ATOM 724 C C . PHE A 1 96 ? 0.449 9.465 11.655 1.00 94.94 96 PHE A C 1
ATOM 726 O O . PHE A 1 96 ? 0.724 8.825 12.669 1.00 94.94 96 PHE A O 1
ATOM 733 N N . ARG A 1 97 ? -0.789 9.492 11.143 1.00 95.38 97 ARG A N 1
ATOM 734 C CA . ARG A 1 97 ? -1.920 8.743 11.723 1.00 95.38 97 ARG A CA 1
ATOM 735 C C . ARG A 1 97 ? -1.674 7.237 11.679 1.00 95.38 97 ARG A C 1
ATOM 737 O O . ARG A 1 97 ? -0.928 6.747 10.834 1.00 95.38 97 ARG A O 1
ATOM 744 N N . ARG A 1 98 ? -2.301 6.497 12.595 1.00 96.06 98 ARG A N 1
ATOM 745 C CA . ARG A 1 98 ? -2.163 5.038 12.627 1.00 96.06 98 ARG A CA 1
ATOM 746 C C . ARG A 1 98 ? -2.816 4.439 11.378 1.00 96.06 98 ARG A C 1
ATOM 748 O O . ARG A 1 98 ? -3.978 4.749 11.129 1.00 96.06 98 ARG A O 1
ATOM 755 N N . PRO A 1 99 ? -2.111 3.600 10.599 1.00 96.50 99 PRO A N 1
ATOM 756 C CA . PRO A 1 99 ? -2.732 2.928 9.467 1.00 96.50 99 PRO A CA 1
ATOM 757 C C . PRO A 1 99 ? -3.817 1.946 9.945 1.00 96.50 99 PRO A C 1
ATOM 759 O O . PRO A 1 99 ? -3.734 1.434 11.069 1.00 96.50 99 PRO A O 1
ATOM 762 N N . PRO A 1 100 ? -4.827 1.642 9.110 1.00 96.69 100 PRO A N 1
ATOM 763 C CA . PRO A 1 100 ? -5.790 0.594 9.420 1.00 96.69 100 PRO A CA 1
ATOM 764 C C . PRO A 1 100 ? -5.084 -0.749 9.607 1.00 96.69 100 PRO A C 1
ATOM 766 O O . PRO A 1 100 ? -4.150 -1.087 8.879 1.00 96.69 100 PRO A O 1
ATOM 769 N N . LYS A 1 101 ? -5.574 -1.558 10.550 1.00 95.06 101 LYS A N 1
ATOM 770 C CA . LYS A 1 101 ? -5.081 -2.929 10.713 1.00 95.06 101 LYS A CA 1
ATOM 771 C C . LYS A 1 101 ? -5.344 -3.722 9.432 1.00 95.06 101 LYS A C 1
ATOM 773 O O . LYS A 1 101 ? -6.462 -3.712 8.921 1.00 95.06 101 LYS A O 1
ATOM 778 N N . VAL A 1 102 ? -4.330 -4.437 8.958 1.00 95.19 102 VAL A N 1
ATOM 779 C CA . VAL A 1 102 ? -4.422 -5.342 7.809 1.00 95.19 102 VAL A CA 1
ATOM 780 C C . VAL A 1 102 ? -4.592 -6.769 8.319 1.00 95.19 102 VAL A C 1
ATOM 782 O O . VAL A 1 102 ? -3.744 -7.259 9.061 1.00 95.19 102 VAL A O 1
ATOM 785 N N . LYS A 1 103 ? -5.689 -7.441 7.954 1.00 94.38 103 LYS A N 1
ATOM 786 C CA . LYS A 1 103 ? -5.945 -8.829 8.383 1.00 94.38 103 LYS A CA 1
ATOM 787 C C . LYS A 1 103 ? -5.220 -9.853 7.518 1.00 94.38 103 LYS A C 1
ATOM 789 O O . LYS A 1 103 ? -4.728 -10.850 8.035 1.00 94.38 103 LYS A O 1
ATOM 794 N N . ARG A 1 104 ? -5.202 -9.636 6.204 1.00 92.88 104 ARG A N 1
ATOM 795 C CA . ARG A 1 104 ? -4.646 -10.559 5.210 1.00 92.88 104 ARG A CA 1
ATOM 796 C C . ARG A 1 104 ? -4.040 -9.789 4.053 1.00 92.88 104 ARG A C 1
ATOM 798 O O . ARG A 1 104 ? -4.541 -8.725 3.696 1.00 92.88 104 ARG A O 1
ATOM 805 N N . ILE A 1 105 ? -3.029 -10.384 3.428 1.00 92.75 105 ILE A N 1
ATOM 806 C CA . ILE A 1 105 ? -2.410 -9.860 2.210 1.00 92.75 105 ILE A CA 1
ATOM 807 C C . ILE A 1 105 ? -2.339 -10.965 1.169 1.00 92.75 105 ILE A C 1
ATOM 809 O O . ILE A 1 105 ? -1.898 -12.074 1.468 1.00 92.75 105 ILE A O 1
ATOM 813 N N . TRP A 1 106 ? -2.781 -10.657 -0.043 1.00 91.12 106 TRP A N 1
ATOM 814 C CA . TRP A 1 106 ? -2.551 -11.465 -1.232 1.00 91.12 106 TRP A CA 1
ATOM 815 C C . TRP A 1 106 ? -1.591 -10.706 -2.129 1.00 91.12 106 TRP A C 1
ATOM 817 O O . TRP A 1 106 ? -1.857 -9.564 -2.488 1.00 91.12 106 TRP A O 1
ATOM 827 N N . HIS A 1 107 ? -0.476 -11.333 -2.474 1.00 86.12 107 HIS A N 1
ATOM 828 C CA . HIS A 1 107 ? 0.477 -10.771 -3.416 1.00 86.12 107 HIS A CA 1
ATOM 829 C C . HIS A 1 107 ? 1.093 -11.895 -4.238 1.00 86.12 107 HIS A C 1
ATOM 831 O O . HIS A 1 107 ? 1.197 -13.037 -3.782 1.00 86.12 107 HIS A O 1
ATOM 837 N N . ASN A 1 108 ? 1.544 -11.557 -5.439 1.00 73.75 108 ASN A N 1
ATOM 838 C CA . ASN A 1 108 ? 2.327 -12.478 -6.243 1.00 73.75 108 ASN A CA 1
ATOM 839 C C . ASN A 1 108 ? 3.738 -12.550 -5.653 1.00 73.75 108 ASN A C 1
ATOM 841 O O . ASN A 1 108 ? 4.538 -11.621 -5.781 1.00 73.75 108 ASN A O 1
ATOM 845 N N . ALA A 1 109 ? 4.038 -13.637 -4.946 1.00 67.38 109 ALA A N 1
ATOM 846 C CA . ALA A 1 109 ? 5.348 -13.858 -4.355 1.00 67.38 109 ALA A CA 1
ATOM 847 C C . ALA A 1 109 ? 6.367 -14.183 -5.454 1.00 67.38 109 ALA A C 1
ATOM 849 O O . ALA A 1 109 ? 6.624 -15.344 -5.750 1.00 67.38 109 ALA A O 1
ATOM 850 N N . PHE A 1 110 ? 6.955 -13.146 -6.058 1.00 66.25 110 PHE A N 1
ATOM 851 C CA . PHE A 1 110 ? 7.927 -13.269 -7.153 1.00 66.25 110 PHE A CA 1
ATOM 852 C C . PHE A 1 110 ? 9.050 -14.267 -6.847 1.00 66.25 110 PHE A C 1
ATOM 854 O O . PHE A 1 110 ? 9.399 -15.087 -7.690 1.00 66.25 110 PHE A O 1
ATOM 861 N N . LYS A 1 111 ? 9.539 -14.273 -5.601 1.00 64.62 111 LYS A N 1
ATOM 862 C CA . LYS A 1 111 ? 10.557 -15.220 -5.129 1.00 64.62 111 LYS A CA 1
ATOM 863 C C . LYS A 1 111 ? 10.124 -16.692 -5.214 1.00 64.62 111 LYS A C 1
ATOM 865 O O . LYS A 1 111 ? 10.974 -17.553 -5.362 1.00 64.62 111 LYS A O 1
ATOM 870 N N . LEU A 1 112 ? 8.828 -16.993 -5.104 1.00 63.88 112 LEU A N 1
ATOM 871 C CA . LEU A 1 112 ? 8.313 -18.360 -5.257 1.00 63.88 112 LEU A CA 1
ATOM 872 C C . LEU A 1 112 ? 8.170 -18.774 -6.727 1.00 63.88 112 LEU A C 1
ATOM 874 O O . LEU A 1 112 ? 7.990 -19.953 -7.005 1.00 63.88 112 LEU A O 1
ATOM 878 N N . MET A 1 113 ? 8.210 -17.814 -7.654 1.00 64.94 113 MET A N 1
ATOM 879 C CA . MET A 1 11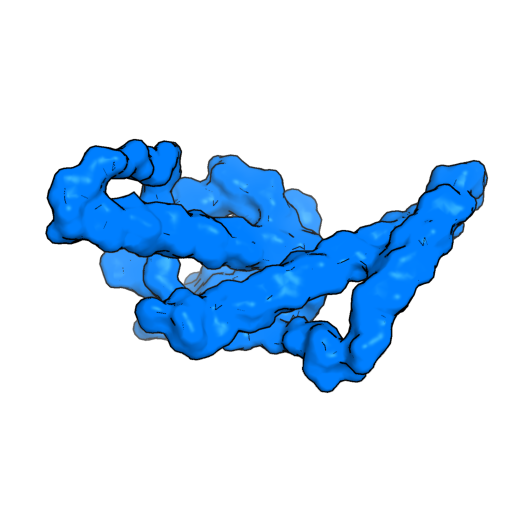3 ? 8.070 -18.071 -9.088 1.00 64.94 113 MET A CA 1
ATOM 880 C C . MET A 1 113 ? 9.422 -18.174 -9.800 1.00 64.94 113 MET A C 1
ATOM 882 O O . MET A 1 113 ? 9.485 -18.768 -10.873 1.00 64.94 113 MET A O 1
ATOM 886 N N . VAL A 1 114 ? 10.487 -17.584 -9.240 1.00 68.94 114 VAL A N 1
ATOM 887 C CA . VAL A 1 114 ? 11.789 -17.470 -9.908 1.00 68.94 114 VAL A CA 1
ATOM 888 C C . VAL A 1 114 ? 12.948 -17.634 -8.918 1.00 68.94 114 VAL A C 1
ATOM 890 O O . VAL A 1 114 ? 13.151 -16.779 -8.055 1.00 68.94 114 VAL A O 1
ATOM 893 N N . ASP A 1 115 ? 13.746 -18.692 -9.092 1.00 67.50 115 ASP A N 1
ATOM 894 C CA . ASP A 1 115 ? 14.856 -19.049 -8.191 1.00 67.50 115 ASP A CA 1
ATOM 895 C C . ASP A 1 115 ? 16.007 -18.020 -8.193 1.00 67.50 115 ASP A C 1
ATOM 897 O O . ASP A 1 115 ? 16.615 -17.757 -7.156 1.00 67.50 115 ASP A O 1
ATOM 901 N N . GLU A 1 116 ? 16.278 -17.372 -9.332 1.00 73.25 116 GLU A N 1
ATOM 902 C CA . GLU A 1 116 ? 17.383 -16.410 -9.513 1.00 73.25 116 GLU A CA 1
ATOM 903 C C . GLU A 1 116 ? 16.914 -14.941 -9.541 1.00 73.25 116 GLU A C 1
ATOM 905 O O . GLU A 1 116 ? 17.458 -14.098 -10.262 1.00 73.25 116 GLU A O 1
ATOM 910 N N . SER A 1 117 ? 15.883 -14.604 -8.759 1.00 69.75 117 SER A N 1
ATOM 911 C CA . SER A 1 117 ? 15.229 -13.287 -8.811 1.00 69.75 117 SER A CA 1
ATOM 912 C C . SER A 1 117 ? 16.194 -12.098 -8.657 1.00 69.75 117 SER A C 1
ATOM 914 O O . SER A 1 117 ? 16.048 -11.090 -9.344 1.00 69.75 117 SER A O 1
ATOM 916 N N . GLU A 1 118 ? 17.202 -12.204 -7.784 1.00 71.94 118 GLU A N 1
ATOM 917 C CA . GLU A 1 118 ? 18.182 -11.126 -7.554 1.00 71.94 118 GLU A CA 1
ATOM 918 C C . GLU A 1 118 ? 19.149 -10.938 -8.737 1.00 71.94 118 GLU A C 1
ATOM 920 O O . GLU A 1 118 ? 19.468 -9.804 -9.116 1.00 71.94 118 GLU A O 1
ATOM 925 N N . ALA A 1 119 ? 19.577 -12.036 -9.366 1.00 80.50 119 ALA A N 1
ATOM 926 C CA . ALA A 1 119 ? 20.424 -11.987 -10.554 1.00 80.50 119 ALA A CA 1
ATOM 927 C C . ALA A 1 119 ? 19.668 -11.352 -11.730 1.00 80.50 119 ALA A C 1
ATOM 929 O O . ALA A 1 119 ? 20.196 -10.464 -12.402 1.00 80.50 119 ALA A O 1
ATOM 930 N N . ILE A 1 120 ? 18.397 -11.723 -11.916 1.00 81.12 120 ILE A N 1
ATOM 931 C CA . ILE A 1 120 ? 17.524 -11.147 -12.946 1.00 81.12 120 ILE A CA 1
ATOM 932 C C . ILE A 1 120 ? 17.346 -9.642 -12.741 1.00 81.12 120 ILE A C 1
ATOM 934 O O . ILE A 1 120 ? 17.506 -8.881 -13.696 1.00 81.12 120 ILE A O 1
ATOM 938 N N . GLY A 1 121 ? 17.093 -9.196 -11.506 1.00 82.06 121 GLY A N 1
ATOM 939 C CA . GLY A 1 121 ? 16.989 -7.768 -11.191 1.00 82.06 121 GLY A CA 1
ATOM 940 C C . GLY A 1 121 ? 18.246 -6.988 -11.585 1.00 82.06 121 GLY A C 1
ATOM 941 O O . GLY A 1 121 ? 18.157 -5.921 -12.194 1.00 82.06 121 GLY A O 1
ATOM 942 N N . THR A 1 122 ? 19.423 -7.561 -11.330 1.00 84.94 122 THR A N 1
ATOM 943 C CA . THR A 1 122 ? 20.712 -6.949 -11.682 1.00 84.94 122 THR A CA 1
ATOM 944 C C . THR A 1 122 ? 20.907 -6.861 -13.197 1.00 84.94 122 THR A C 1
ATOM 946 O O . THR A 1 122 ? 21.320 -5.816 -13.709 1.00 84.94 122 THR A O 1
ATOM 949 N N . VAL A 1 123 ? 20.574 -7.923 -13.940 1.00 88.81 123 VAL A N 1
ATOM 950 C CA . VAL A 1 123 ? 20.646 -7.914 -15.410 1.00 88.81 123 VAL A CA 1
ATOM 951 C C . VAL A 1 123 ? 19.691 -6.872 -15.991 1.00 88.81 123 VAL A C 1
ATOM 953 O O . VAL A 1 123 ? 20.096 -6.093 -16.855 1.00 88.81 123 VAL A O 1
ATOM 956 N N . LEU A 1 124 ? 18.448 -6.811 -15.507 1.00 88.00 124 LEU A N 1
ATOM 957 C CA . LEU A 1 124 ? 17.456 -5.840 -15.972 1.00 88.00 124 LEU A CA 1
ATOM 958 C C . LEU A 1 124 ? 17.900 -4.399 -15.697 1.00 88.00 124 LEU A C 1
ATOM 960 O O . LEU A 1 124 ? 17.840 -3.567 -16.603 1.00 88.00 124 LEU A O 1
ATOM 964 N N . ALA A 1 125 ? 18.440 -4.116 -14.508 1.00 88.00 125 ALA A N 1
ATOM 965 C CA . ALA A 1 125 ? 18.992 -2.802 -14.177 1.00 88.00 125 ALA A CA 1
ATOM 966 C C . ALA A 1 125 ? 20.154 -2.410 -15.107 1.00 88.00 125 ALA A C 1
ATOM 968 O O . ALA A 1 125 ? 20.198 -1.288 -15.621 1.00 88.00 125 ALA A O 1
ATOM 969 N N . ALA A 1 126 ? 21.076 -3.339 -15.380 1.00 89.38 126 ALA A N 1
ATOM 970 C CA . ALA A 1 126 ? 22.189 -3.098 -16.294 1.00 89.38 126 ALA A CA 1
ATOM 971 C C . ALA A 1 126 ? 21.696 -2.786 -17.718 1.00 89.38 126 ALA A C 1
ATOM 973 O O . ALA A 1 126 ? 22.151 -1.820 -18.336 1.00 89.38 126 ALA A O 1
ATOM 974 N N . ARG A 1 127 ? 20.720 -3.553 -18.225 1.00 91.12 127 ARG A N 1
ATOM 975 C CA . ARG A 1 127 ? 20.119 -3.328 -19.549 1.00 91.12 127 ARG A CA 1
ATOM 976 C C . ARG A 1 127 ? 19.362 -2.007 -19.622 1.00 91.12 127 ARG A C 1
ATOM 978 O O . ARG A 1 127 ? 19.517 -1.296 -20.611 1.00 91.12 127 ARG A O 1
ATOM 985 N N . ALA A 1 128 ? 18.604 -1.653 -18.585 1.00 91.50 128 ALA A N 1
ATOM 986 C CA . ALA A 1 128 ? 17.926 -0.364 -18.501 1.00 91.50 128 ALA A CA 1
ATOM 987 C C . ALA A 1 128 ? 18.921 0.794 -18.652 1.00 91.50 128 ALA A C 1
ATOM 989 O O . ALA A 1 128 ? 18.708 1.692 -19.468 1.00 91.50 128 ALA A O 1
ATOM 990 N N . ASN A 1 129 ? 20.052 0.742 -17.943 1.00 90.75 129 ASN A N 1
ATOM 991 C CA . ASN A 1 129 ? 21.093 1.765 -18.041 1.00 90.75 129 ASN A CA 1
ATOM 992 C C . ASN A 1 129 ? 21.701 1.851 -19.447 1.00 90.75 129 ASN A C 1
ATOM 994 O O . ASN A 1 129 ? 21.861 2.951 -19.969 1.00 90.75 129 ASN A O 1
ATOM 998 N N . THR A 1 130 ? 21.986 0.712 -20.090 1.00 92.62 130 THR A N 1
ATOM 999 C CA . THR A 1 130 ? 22.495 0.697 -21.472 1.00 92.62 130 THR A CA 1
ATOM 1000 C C . THR A 1 130 ? 21.497 1.300 -22.460 1.00 92.62 130 THR A C 1
ATOM 1002 O O . THR A 1 130 ? 21.891 2.054 -23.340 1.00 92.62 130 THR A O 1
ATOM 1005 N N . LEU A 1 131 ? 20.208 0.981 -22.330 1.00 92.44 131 LEU A N 1
ATOM 1006 C CA . LEU A 1 131 ? 19.175 1.457 -23.253 1.00 92.44 131 LEU A CA 1
ATOM 1007 C C . LEU A 1 131 ? 18.822 2.936 -23.045 1.00 92.44 131 LEU A C 1
ATOM 1009 O O . LEU A 1 131 ? 18.425 3.607 -23.995 1.00 92.44 131 LEU A O 1
ATOM 1013 N N . SER A 1 132 ? 19.015 3.457 -21.830 1.00 91.19 132 SER A N 1
ATOM 1014 C CA . SER A 1 132 ? 18.694 4.847 -21.474 1.00 91.19 132 SER A CA 1
ATOM 1015 C C . SER A 1 132 ? 19.570 5.887 -22.185 1.00 91.19 132 SER A C 1
ATOM 1017 O O . SER A 1 132 ? 19.215 7.060 -22.205 1.00 91.19 132 SER A O 1
ATOM 1019 N N . SER A 1 133 ? 20.705 5.486 -22.768 1.00 91.31 133 SER A N 1
ATOM 1020 C CA . SER A 1 133 ? 21.562 6.372 -23.573 1.00 91.31 133 SER A CA 1
ATOM 1021 C C . SER A 1 133 ? 21.148 6.447 -25.048 1.00 91.31 133 SER A C 1
ATOM 1023 O O . SER A 1 133 ? 21.758 7.180 -25.826 1.00 91.31 133 SER A O 1
ATOM 1025 N N . SER A 1 134 ? 20.127 5.689 -25.459 1.00 92.25 134 SER A N 1
ATOM 1026 C CA . SER A 1 134 ? 19.643 5.689 -26.835 1.00 92.25 134 SER A CA 1
ATOM 1027 C C . SER A 1 134 ? 18.846 6.952 -27.168 1.00 92.25 134 SER A C 1
ATOM 1029 O O . SER A 1 134 ? 18.057 7.433 -26.363 1.00 92.25 134 SER A O 1
ATOM 1031 N N . ALA A 1 135 ? 18.959 7.431 -28.408 1.00 93.19 135 ALA A N 1
ATOM 1032 C CA . ALA A 1 135 ? 18.061 8.452 -28.953 1.00 93.19 135 ALA A CA 1
ATOM 1033 C C . ALA A 1 135 ? 16.729 7.870 -29.475 1.00 93.19 135 ALA A C 1
ATOM 1035 O O . ALA A 1 135 ? 15.846 8.621 -29.883 1.00 93.19 135 ALA A O 1
ATOM 1036 N N . ASN A 1 136 ? 16.575 6.540 -29.509 1.00 95.69 136 ASN A N 1
ATOM 1037 C CA . ASN A 1 136 ? 15.374 5.891 -30.029 1.00 95.69 136 ASN A CA 1
ATOM 1038 C C . ASN A 1 136 ? 14.269 5.845 -28.950 1.00 95.69 136 ASN A C 1
ATOM 1040 O O . ASN A 1 136 ? 14.446 5.154 -27.943 1.00 95.69 136 ASN A O 1
ATOM 1044 N N . PRO A 1 137 ? 13.095 6.473 -29.170 1.00 93.56 137 PRO A N 1
ATOM 1045 C CA . PRO A 1 137 ? 12.014 6.501 -28.181 1.00 93.56 137 PRO A CA 1
ATOM 1046 C C . PRO A 1 137 ? 11.505 5.119 -27.755 1.00 93.56 137 PRO A C 1
ATOM 1048 O O . PRO A 1 137 ? 11.084 4.936 -26.616 1.00 93.56 137 PRO A O 1
ATOM 1051 N N . SER A 1 138 ? 11.541 4.127 -28.647 1.00 93.62 138 SER A N 1
ATOM 1052 C CA . SER A 1 138 ? 11.143 2.755 -28.319 1.00 93.62 138 SER A CA 1
ATOM 1053 C C . SER A 1 138 ? 12.146 2.078 -27.385 1.00 93.62 138 SER A C 1
ATOM 1055 O O . SER A 1 138 ? 11.736 1.328 -26.502 1.00 93.62 138 SER A O 1
ATOM 1057 N N . LEU A 1 139 ? 13.443 2.365 -27.539 1.00 92.69 139 LEU A N 1
ATOM 1058 C CA . LEU A 1 139 ? 14.479 1.850 -26.640 1.00 92.69 139 LEU A CA 1
ATOM 1059 C C . LEU A 1 139 ? 14.438 2.543 -25.277 1.00 92.69 139 LEU A C 1
ATOM 1061 O O . LEU A 1 139 ? 14.635 1.874 -24.268 1.00 92.69 139 LEU A O 1
ATOM 1065 N N . LEU A 1 140 ? 14.097 3.834 -25.234 1.00 92.12 140 LEU A N 1
ATOM 1066 C CA . LEU A 1 140 ? 13.857 4.549 -23.978 1.00 92.12 140 LEU A CA 1
ATOM 1067 C C . LEU A 1 140 ? 12.668 3.956 -23.205 1.00 92.12 140 LEU A C 1
ATOM 1069 O O . LEU A 1 140 ? 12.807 3.646 -22.027 1.00 92.12 140 LEU A O 1
ATOM 1073 N N . ARG A 1 141 ? 11.540 3.675 -23.874 1.00 90.38 141 ARG A N 1
ATOM 1074 C CA . ARG A 1 141 ? 10.399 2.992 -23.229 1.00 90.38 141 ARG A CA 1
ATOM 1075 C C . ARG A 1 141 ? 10.765 1.607 -22.695 1.00 90.38 141 ARG A C 1
ATOM 1077 O O . ARG A 1 141 ? 10.325 1.226 -21.615 1.00 90.38 141 ARG A O 1
ATOM 1084 N N . LEU A 1 142 ? 11.573 0.849 -23.438 1.00 91.50 142 LEU A N 1
ATOM 1085 C CA . LEU A 1 142 ? 12.054 -0.455 -22.980 1.00 91.50 142 LEU A CA 1
ATOM 1086 C C . LEU A 1 142 ? 12.997 -0.321 -21.774 1.00 91.50 142 LEU A C 1
ATOM 1088 O O . LEU A 1 142 ? 12.939 -1.138 -20.856 1.00 91.50 142 LEU A O 1
ATOM 1092 N N . ALA A 1 143 ? 13.834 0.720 -21.754 1.00 91.50 143 ALA A N 1
ATOM 1093 C CA . ALA A 1 143 ? 14.689 1.034 -20.617 1.00 91.50 143 ALA A CA 1
ATOM 1094 C C . ALA A 1 143 ? 13.867 1.296 -19.347 1.00 91.50 143 ALA A C 1
ATOM 1096 O O . ALA A 1 143 ? 14.206 0.774 -18.285 1.00 91.50 143 ALA A O 1
ATOM 1097 N N . ASP A 1 144 ? 12.776 2.054 -19.466 1.00 88.62 144 ASP A N 1
ATOM 1098 C CA . ASP A 1 144 ? 11.866 2.337 -18.353 1.00 88.62 144 ASP A CA 1
ATOM 1099 C C . ASP A 1 144 ? 11.168 1.069 -17.852 1.00 88.62 144 ASP A C 1
ATOM 1101 O O . ASP A 1 144 ? 11.128 0.830 -16.645 1.00 88.62 144 ASP A O 1
ATOM 1105 N N . ALA A 1 145 ? 10.697 0.210 -18.762 1.00 86.12 145 ALA A N 1
ATOM 1106 C CA . ALA A 1 145 ? 10.086 -1.067 -18.400 1.00 86.12 145 ALA A CA 1
ATOM 1107 C C . ALA A 1 145 ? 11.064 -1.975 -17.629 1.00 86.12 145 ALA A C 1
ATOM 1109 O O . ALA A 1 145 ? 10.729 -2.493 -16.565 1.00 86.12 145 ALA A O 1
ATOM 1110 N N . PHE A 1 146 ? 12.304 -2.122 -18.110 1.00 89.31 146 PHE A N 1
ATOM 1111 C CA . PHE A 1 146 ? 13.329 -2.904 -17.408 1.00 89.31 146 PHE A CA 1
ATOM 1112 C C . PHE A 1 146 ? 13.685 -2.318 -16.044 1.00 89.31 146 PHE A C 1
ATOM 1114 O O . PHE A 1 146 ? 13.874 -3.068 -15.087 1.00 89.31 146 PHE A O 1
ATOM 1121 N N . ARG A 1 147 ? 13.750 -0.988 -15.937 1.00 88.25 147 ARG A N 1
ATOM 1122 C CA . ARG A 1 147 ? 14.011 -0.303 -14.669 1.00 88.25 147 ARG A CA 1
ATOM 1123 C C . ARG A 1 147 ? 12.886 -0.531 -13.664 1.00 88.25 147 ARG A C 1
ATOM 1125 O O . ARG A 1 147 ? 13.177 -0.797 -12.503 1.00 88.25 147 ARG A O 1
ATOM 1132 N N . SER A 1 148 ? 11.633 -0.462 -14.115 1.00 83.19 148 SER A N 1
ATOM 1133 C CA . SER A 1 148 ? 10.461 -0.718 -13.272 1.00 83.19 148 SER A CA 1
ATOM 1134 C C . SER A 1 148 ? 10.520 -2.121 -12.660 1.00 83.19 148 SER A C 1
ATOM 1136 O O . SER A 1 148 ? 10.466 -2.266 -11.440 1.00 83.19 148 SER A O 1
ATOM 1138 N N . ILE A 1 149 ? 10.768 -3.144 -13.488 1.00 83.25 149 ILE A N 1
ATOM 1139 C CA . ILE A 1 149 ? 10.878 -4.536 -13.023 1.00 83.25 149 ILE A CA 1
ATOM 1140 C C . ILE A 1 149 ? 12.097 -4.732 -12.104 1.00 83.25 149 ILE A C 1
ATOM 1142 O O . ILE A 1 149 ? 12.043 -5.447 -11.106 1.00 83.25 149 ILE A O 1
ATOM 1146 N N . ALA A 1 150 ? 13.229 -4.099 -12.412 1.00 85.94 150 ALA A N 1
ATOM 1147 C CA . ALA A 1 150 ? 14.411 -4.206 -11.561 1.00 85.94 150 ALA A CA 1
ATOM 1148 C C . ALA A 1 150 ? 14.167 -3.630 -10.153 1.00 85.94 150 ALA A C 1
ATOM 1150 O O . ALA A 1 150 ? 14.643 -4.196 -9.167 1.00 85.94 150 ALA A O 1
ATOM 1151 N N . ASN A 1 151 ? 13.407 -2.535 -10.053 1.00 84.50 151 ASN A N 1
ATOM 1152 C CA . ASN A 1 151 ? 13.050 -1.910 -8.780 1.00 84.50 151 ASN A CA 1
ATOM 1153 C C . ASN A 1 151 ? 11.996 -2.707 -7.999 1.00 84.50 151 ASN A C 1
ATOM 1155 O O . ASN A 1 151 ? 12.064 -2.755 -6.768 1.00 84.50 151 ASN A O 1
ATOM 1159 N N . SER A 1 152 ? 11.055 -3.355 -8.692 1.00 82.69 152 SER A N 1
ATOM 1160 C CA . SER A 1 152 ? 9.981 -4.112 -8.046 1.00 82.69 152 SER A CA 1
ATOM 1161 C C . SER A 1 152 ? 10.454 -5.366 -7.323 1.00 82.69 152 SER A C 1
ATOM 1163 O O . SER A 1 152 ? 9.888 -5.742 -6.296 1.00 82.69 152 SER A O 1
ATOM 1165 N N . ILE A 1 153 ? 11.502 -6.029 -7.818 1.00 83.75 153 ILE A N 1
ATOM 1166 C CA . ILE A 1 153 ? 11.987 -7.292 -7.240 1.00 83.75 153 ILE A CA 1
ATOM 1167 C C . ILE A 1 153 ? 12.389 -7.127 -5.758 1.00 83.75 153 ILE A C 1
ATOM 1169 O O . ILE A 1 153 ? 11.863 -7.864 -4.913 1.00 83.75 153 ILE A O 1
ATOM 1173 N N . PRO A 1 154 ? 13.260 -6.166 -5.380 1.00 82.94 154 PRO A N 1
ATOM 1174 C CA . PRO A 1 154 ? 13.563 -5.902 -3.974 1.00 82.94 154 PRO A CA 1
ATOM 1175 C C . PRO A 1 154 ? 12.332 -5.565 -3.124 1.00 82.94 154 PRO A C 1
ATOM 1177 O O . PRO A 1 154 ? 12.259 -5.968 -1.962 1.00 82.94 154 PRO A O 1
ATOM 1180 N N . GLU A 1 155 ? 11.370 -4.823 -3.672 1.00 82.62 155 GLU A N 1
ATOM 1181 C CA . GLU A 1 155 ? 10.150 -4.418 -2.965 1.00 82.62 155 GLU A CA 1
ATOM 1182 C C . GLU A 1 155 ? 9.236 -5.620 -2.699 1.00 82.62 155 GLU A C 1
ATOM 1184 O O . GLU A 1 155 ? 8.798 -5.818 -1.564 1.00 82.62 155 GLU A O 1
ATOM 1189 N N . ALA A 1 156 ? 9.050 -6.497 -3.686 1.00 81.88 156 ALA A N 1
ATOM 1190 C CA . ALA A 1 156 ? 8.306 -7.745 -3.543 1.00 81.88 156 ALA A CA 1
ATOM 1191 C C . ALA A 1 156 ? 8.931 -8.692 -2.509 1.00 81.88 156 ALA A C 1
ATOM 1193 O O . ALA A 1 156 ? 8.218 -9.316 -1.713 1.00 81.88 156 ALA A O 1
ATOM 1194 N N . ILE A 1 157 ? 10.265 -8.776 -2.469 1.00 81.00 157 ILE A N 1
ATOM 1195 C CA . ILE A 1 157 ? 10.983 -9.544 -1.443 1.00 81.00 157 ILE A CA 1
ATOM 1196 C C . ILE A 1 157 ? 10.728 -8.944 -0.054 1.00 81.00 157 ILE A C 1
ATOM 1198 O O . 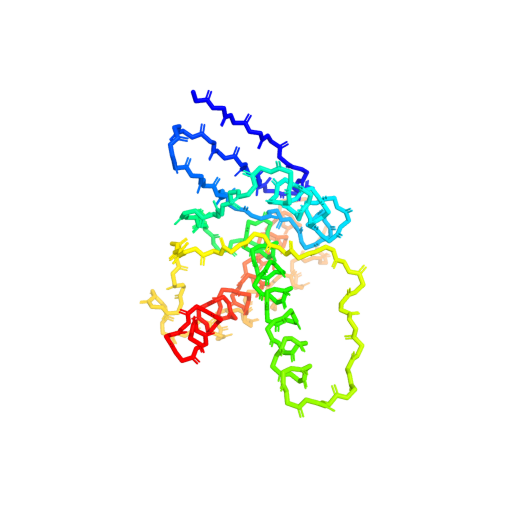ILE A 1 157 ? 10.480 -9.689 0.897 1.00 81.00 157 ILE A O 1
ATOM 1202 N N . LYS A 1 158 ? 10.756 -7.612 0.084 1.00 84.81 158 LYS A N 1
ATOM 1203 C CA . LYS A 1 158 ? 10.463 -6.936 1.357 1.00 84.81 158 LYS A CA 1
ATOM 1204 C C . LYS A 1 158 ? 9.023 -7.175 1.803 1.00 84.81 158 LYS A C 1
ATOM 1206 O O . LYS A 1 158 ? 8.835 -7.544 2.957 1.00 84.81 158 LYS A O 1
ATOM 1211 N N . VAL A 1 159 ? 8.036 -7.052 0.912 1.00 83.81 159 VAL A N 1
ATOM 1212 C CA . VAL A 1 159 ? 6.634 -7.378 1.227 1.00 83.81 159 VAL A CA 1
ATOM 1213 C C . VAL A 1 159 ? 6.518 -8.818 1.717 1.00 83.81 159 VAL A C 1
ATOM 1215 O O . VAL A 1 159 ? 6.005 -9.030 2.811 1.00 83.81 159 VAL A O 1
ATOM 1218 N N . SER A 1 160 ? 7.095 -9.785 0.993 1.00 83.38 160 SER A N 1
ATOM 1219 C CA . SER A 1 160 ? 7.099 -11.204 1.394 1.00 83.38 160 SER A CA 1
ATOM 1220 C C . SER A 1 160 ? 7.661 -11.410 2.807 1.00 83.38 160 SER A C 1
ATOM 1222 O O . SER A 1 160 ? 7.122 -12.187 3.589 1.00 83.38 160 SER A O 1
ATOM 1224 N N . ARG A 1 161 ? 8.741 -10.697 3.159 1.00 82.94 161 ARG A N 1
ATOM 1225 C CA . ARG A 1 161 ? 9.339 -10.748 4.503 1.00 82.94 161 ARG A CA 1
ATOM 1226 C C . ARG A 1 161 ? 8.444 -10.092 5.557 1.00 82.94 161 ARG A C 1
ATOM 1228 O O . ARG A 1 161 ? 8.327 -10.616 6.654 1.00 82.94 161 ARG A O 1
ATOM 1235 N N . ARG A 1 162 ? 7.809 -8.958 5.245 1.00 81.94 162 ARG A N 1
ATOM 1236 C CA . ARG A 1 162 ? 6.947 -8.217 6.184 1.00 81.94 162 ARG A CA 1
ATOM 1237 C C . ARG A 1 162 ? 5.638 -8.933 6.505 1.00 81.94 162 ARG A C 1
ATOM 1239 O O . ARG A 1 162 ? 5.086 -8.698 7.574 1.00 81.94 162 ARG A O 1
ATOM 1246 N N . ILE A 1 163 ? 5.160 -9.795 5.611 1.00 81.50 163 ILE A N 1
ATOM 1247 C CA . ILE A 1 163 ? 3.959 -10.609 5.836 1.00 81.50 163 ILE A CA 1
ATOM 1248 C C . ILE A 1 163 ? 4.255 -11.995 6.412 1.00 81.50 163 ILE A C 1
ATOM 1250 O O . ILE A 1 163 ? 3.325 -12.767 6.633 1.00 81.50 163 ILE A O 1
ATOM 1254 N N . ALA A 1 164 ? 5.524 -12.360 6.597 1.00 74.06 164 ALA A N 1
ATOM 1255 C CA . ALA A 1 164 ? 5.861 -13.658 7.158 1.00 74.06 164 ALA A CA 1
ATOM 1256 C C . ALA A 1 164 ? 5.314 -13.774 8.596 1.00 74.06 164 ALA A C 1
ATOM 1258 O O . ALA A 1 164 ? 5.152 -12.780 9.310 1.00 74.06 164 ALA A O 1
ATOM 1259 N N . ALA A 1 165 ? 4.951 -14.992 9.007 1.00 61.94 165 ALA A N 1
ATOM 1260 C CA . ALA A 1 165 ? 4.214 -15.236 10.252 1.00 61.94 165 ALA A CA 1
ATOM 1261 C C . ALA A 1 165 ? 4.968 -14.788 11.522 1.00 61.94 165 ALA A C 1
ATOM 1263 O O . ALA A 1 165 ? 4.343 -14.500 12.541 1.00 61.94 165 ALA A O 1
ATOM 1264 N N . ASP A 1 166 ? 6.296 -14.696 11.449 1.00 58.53 166 ASP A N 1
ATOM 1265 C CA . ASP A 1 166 ? 7.186 -14.164 12.484 1.00 58.53 166 ASP A CA 1
ATOM 1266 C C . ASP A 1 166 ? 7.121 -12.632 12.611 1.00 58.53 166 ASP A C 1
ATOM 1268 O O . ASP A 1 166 ? 7.497 -12.080 13.640 1.00 58.53 166 ASP A O 1
ATOM 1272 N N . GLN A 1 167 ? 6.633 -11.941 11.579 1.00 55.56 167 GLN A N 1
ATOM 1273 C CA . GLN A 1 167 ? 6.450 -10.494 11.557 1.00 55.56 167 GLN A CA 1
ATOM 1274 C C . GLN A 1 167 ? 4.987 -10.076 11.743 1.00 55.56 167 GLN A C 1
ATOM 1276 O O . GLN A 1 167 ? 4.757 -8.907 12.030 1.00 55.56 167 GLN A O 1
ATOM 1281 N N . LEU A 1 168 ? 3.995 -10.965 11.617 1.00 48.38 168 LEU A N 1
ATOM 1282 C CA . LEU A 1 168 ? 2.565 -10.618 11.749 1.00 48.38 168 LEU A CA 1
ATOM 1283 C C . LEU A 1 168 ? 1.983 -10.754 13.168 1.00 48.38 168 LEU A C 1
ATOM 1285 O O . LEU A 1 168 ? 0.867 -10.281 13.394 1.00 48.38 168 LEU A O 1
ATOM 1289 N N . ASN A 1 169 ? 2.727 -11.343 14.109 1.00 43.25 169 ASN A N 1
ATOM 1290 C CA . ASN A 1 169 ? 2.355 -11.448 15.526 1.00 43.25 169 ASN A CA 1
ATOM 1291 C C . ASN A 1 169 ? 3.150 -10.438 16.358 1.00 43.25 169 ASN A C 1
ATOM 1293 O O . ASN A 1 169 ? 4.394 -10.521 16.355 1.00 43.25 169 ASN A O 1
#